Protein AF-A0A812LDM9-F1 (afdb_monomer_lite)

Radius of gyration: 14.37 Å; chains: 1; bounding box: 29×35×39 Å

Foldseek 3Di:
DLLVCVVVVNLVVLLVVLLVVVVVCVVVVNQDDLVVLLVVLQVCVVVVNLSNSLSSLLNSLPGPADPDLVSSVVVLVVSLVVCVVVVNLSNSLSSLVSNCVVCVPDVVSVVVNVVSCVVPVDVVVVDD

Structure (mmCIF, N/CA/C/O backbone):
data_AF-A0A812LDM9-F1
#
_entry.id   AF-A0A812LDM9-F1
#
loop_
_atom_site.group_PDB
_atom_site.id
_atom_site.type_symbol
_atom_site.label_atom_id
_atom_site.label_alt_id
_atom_site.label_comp_id
_atom_site.label_asym_id
_atom_site.label_entity_id
_atom_site.label_seq_id
_atom_site.pdbx_PDB_ins_code
_atom_site.Cartn_x
_atom_site.Cartn_y
_atom_site.Cartn_z
_atom_site.occupancy
_atom_site.B_iso_or_equiv
_atom_site.auth_seq_id
_atom_site.auth_comp_id
_atom_site.auth_asym_id
_atom_site.auth_atom_id
_atom_site.pdbx_PDB_model_num
ATOM 1 N N . ALA A 1 1 ? 3.726 -12.535 12.931 1.00 59.50 1 ALA A N 1
ATOM 2 C CA . ALA A 1 1 ? 4.929 -11.848 13.443 1.00 59.50 1 ALA A CA 1
ATOM 3 C C . ALA A 1 1 ? 4.723 -10.332 13.463 1.00 59.50 1 ALA A C 1
ATOM 5 O O . ALA A 1 1 ? 4.588 -9.803 14.551 1.00 59.50 1 ALA A O 1
ATOM 6 N N . ALA A 1 2 ? 4.549 -9.670 12.310 1.00 59.78 2 ALA A N 1
ATOM 7 C CA . ALA A 1 2 ? 4.308 -8.219 12.221 1.00 59.78 2 ALA A CA 1
ATOM 8 C C . ALA A 1 2 ? 3.166 -7.697 13.125 1.00 59.78 2 ALA A C 1
ATOM 10 O O . ALA A 1 2 ? 3.389 -6.810 13.939 1.00 59.78 2 ALA A O 1
ATOM 11 N N . LYS A 1 3 ? 1.986 -8.339 13.091 1.00 60.53 3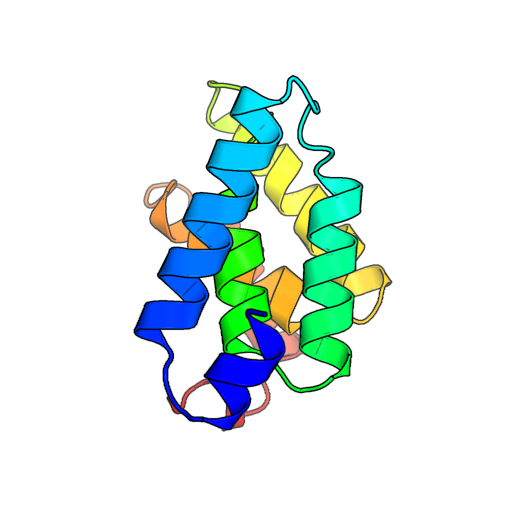 LYS A N 1
ATOM 12 C CA . LYS A 1 3 ? 0.840 -7.980 13.954 1.00 60.53 3 LYS A CA 1
ATOM 13 C C . LYS A 1 3 ? 1.170 -7.984 15.457 1.00 60.53 3 LYS A C 1
ATOM 15 O O . LYS A 1 3 ? 0.626 -7.188 16.202 1.00 60.53 3 LYS A O 1
ATOM 20 N N . LEU A 1 4 ? 2.069 -8.866 15.904 1.00 63.94 4 LEU A N 1
ATOM 21 C CA . LEU A 1 4 ? 2.416 -9.008 17.323 1.00 63.94 4 LEU A CA 1
ATOM 22 C C . LEU A 1 4 ? 3.342 -7.876 17.796 1.00 63.94 4 LEU A C 1
ATOM 24 O O . LEU A 1 4 ? 3.217 -7.418 18.929 1.00 63.94 4 LEU A O 1
ATOM 28 N N . GLU A 1 5 ? 4.230 -7.403 16.920 1.00 65.31 5 GLU A N 1
ATOM 29 C CA . GLU A 1 5 ? 5.168 -6.314 17.213 1.00 65.31 5 GLU A CA 1
ATOM 30 C C . GLU A 1 5 ? 4.503 -4.937 17.221 1.00 65.31 5 GLU A C 1
ATOM 32 O O . GLU A 1 5 ? 4.883 -4.087 18.023 1.00 65.31 5 GLU A O 1
ATOM 37 N N . GLU A 1 6 ? 3.467 -4.733 16.403 1.00 61.28 6 GLU A N 1
ATOM 38 C CA . GLU A 1 6 ? 2.680 -3.497 16.434 1.00 61.28 6 GLU A CA 1
ATOM 39 C C . GLU A 1 6 ? 1.914 -3.343 17.754 1.00 61.28 6 GLU A C 1
ATOM 41 O O . GLU A 1 6 ? 1.949 -2.277 18.359 1.00 61.28 6 GLU A O 1
ATOM 46 N N . THR A 1 7 ? 1.339 -4.428 18.290 1.00 61.47 7 THR A N 1
ATOM 47 C CA . THR A 1 7 ? 0.767 -4.431 19.653 1.00 61.47 7 THR A CA 1
ATOM 48 C C . THR A 1 7 ? 1.786 -4.105 20.748 1.00 61.47 7 THR A C 1
ATOM 50 O O . THR A 1 7 ? 1.388 -3.682 21.828 1.00 61.47 7 THR A O 1
ATOM 53 N N . GLN A 1 8 ? 3.085 -4.310 20.500 1.00 63.03 8 GLN A N 1
ATOM 54 C CA . GLN A 1 8 ? 4.155 -3.952 21.438 1.00 63.03 8 GLN A CA 1
ATOM 55 C C . GLN A 1 8 ? 4.734 -2.548 21.197 1.00 63.03 8 GLN A C 1
ATOM 57 O O . GLN A 1 8 ? 5.664 -2.151 21.896 1.00 63.03 8 GLN A O 1
ATOM 62 N N . GLY A 1 9 ? 4.209 -1.790 20.224 1.00 62.88 9 GLY A N 1
ATOM 63 C CA . GLY A 1 9 ? 4.719 -0.465 19.859 1.00 62.88 9 GLY A CA 1
ATOM 64 C C . GLY A 1 9 ? 6.069 -0.498 19.134 1.00 62.88 9 GLY A C 1
ATOM 65 O O . GLY A 1 9 ? 6.764 0.512 19.067 1.00 62.88 9 GLY A O 1
ATOM 66 N N . ASN A 1 10 ? 6.472 -1.652 18.593 1.00 69.12 10 ASN A N 1
ATOM 67 C CA . ASN A 1 10 ? 7.781 -1.835 17.969 1.00 69.12 10 ASN A CA 1
ATOM 68 C C . ASN A 1 10 ? 7.705 -1.628 16.443 1.00 69.12 10 ASN A C 1
ATOM 70 O O . ASN A 1 10 ? 8.021 -2.514 15.648 1.00 69.12 10 ASN A O 1
ATOM 74 N N . GLU A 1 11 ? 7.269 -0.435 16.028 1.00 65.69 11 GLU A N 1
ATOM 75 C CA . GLU A 1 11 ? 6.955 -0.078 14.631 1.00 65.69 11 GLU A CA 1
ATOM 76 C C . GLU A 1 11 ? 8.123 -0.323 13.660 1.00 65.69 11 GLU A C 1
ATOM 78 O O . GLU A 1 11 ? 7.939 -0.818 12.548 1.00 65.69 11 GLU A O 1
ATOM 83 N N . LYS A 1 12 ? 9.358 -0.052 14.099 1.00 68.50 12 LYS A N 1
ATOM 84 C CA . LYS A 1 12 ? 10.569 -0.292 13.292 1.00 68.50 12 LYS A CA 1
ATOM 85 C C . LYS A 1 12 ? 10.756 -1.766 12.947 1.00 68.50 12 LYS A C 1
ATOM 87 O O . LYS A 1 12 ? 11.315 -2.105 11.904 1.00 68.50 12 LYS A O 1
ATOM 92 N N . MET A 1 13 ? 10.324 -2.640 13.845 1.00 72.81 13 MET A N 1
ATOM 93 C CA . MET A 1 13 ? 10.519 -4.071 13.713 1.00 72.81 13 MET A CA 1
ATOM 94 C C . MET A 1 13 ? 9.454 -4.689 12.799 1.00 72.81 13 MET A C 1
ATOM 96 O O . MET A 1 13 ? 9.786 -5.531 11.967 1.00 72.81 13 MET A O 1
ATOM 100 N N . VAL A 1 14 ? 8.238 -4.127 12.795 1.00 72.50 14 VAL A N 1
ATOM 101 C CA . VAL A 1 14 ? 7.189 -4.414 11.800 1.00 72.50 14 VAL A CA 1
ATOM 102 C C . VAL A 1 14 ? 7.696 -4.182 10.373 1.00 72.50 14 VAL A C 1
ATOM 104 O O . VAL A 1 14 ? 7.602 -5.086 9.537 1.00 72.50 14 VAL A O 1
ATOM 107 N N . GLU A 1 15 ? 8.295 -3.016 10.096 1.00 72.38 15 GLU A N 1
ATOM 108 C CA . GLU A 1 15 ? 8.883 -2.715 8.779 1.00 72.38 15 GLU A CA 1
ATOM 109 C C . GLU A 1 15 ? 10.014 -3.696 8.418 1.00 72.38 15 GLU A C 1
ATOM 111 O O . GLU A 1 15 ? 10.094 -4.168 7.277 1.00 72.38 15 GLU A O 1
ATOM 116 N N . LEU A 1 16 ? 10.867 -4.051 9.385 1.00 78.94 16 LEU A N 1
ATOM 117 C CA . LEU A 1 16 ? 11.975 -4.985 9.179 1.00 78.94 16 LEU A CA 1
ATOM 118 C C . LEU A 1 16 ? 11.483 -6.406 8.862 1.00 78.94 16 LEU A C 1
ATOM 120 O O . LEU A 1 16 ? 11.991 -7.039 7.935 1.00 78.94 16 LEU A O 1
ATOM 124 N N . ILE A 1 17 ? 10.499 -6.914 9.611 1.00 81.44 17 ILE A N 1
ATOM 125 C CA . ILE A 1 17 ? 9.914 -8.241 9.391 1.00 81.44 17 ILE A CA 1
ATOM 126 C C . ILE A 1 17 ? 9.233 -8.302 8.030 1.00 81.44 17 ILE A C 1
ATOM 128 O O . ILE A 1 17 ? 9.415 -9.284 7.318 1.00 81.44 17 ILE A O 1
ATOM 132 N N . LEU A 1 18 ? 8.482 -7.269 7.649 1.00 78.00 18 LEU A N 1
ATOM 133 C CA . LEU A 1 18 ? 7.805 -7.223 6.353 1.00 78.00 18 LEU A CA 1
ATOM 134 C C . LEU A 1 18 ? 8.790 -7.185 5.188 1.00 78.00 18 LEU A C 1
ATOM 136 O O . LEU A 1 18 ? 8.639 -7.944 4.233 1.00 78.00 18 LEU A O 1
ATOM 140 N N . THR A 1 19 ? 9.840 -6.371 5.299 1.00 77.06 19 THR A N 1
ATOM 141 C CA . THR A 1 19 ? 10.906 -6.317 4.291 1.00 77.06 19 THR A CA 1
ATOM 142 C C . THR A 1 19 ? 11.594 -7.677 4.156 1.00 77.06 19 THR A C 1
ATOM 144 O O . THR A 1 19 ? 11.758 -8.179 3.048 1.00 77.06 19 THR A O 1
ATOM 147 N N . ARG A 1 20 ? 11.932 -8.322 5.282 1.00 81.62 20 ARG A N 1
ATOM 148 C CA . ARG A 1 20 ? 12.523 -9.670 5.291 1.00 81.62 20 ARG A CA 1
ATOM 149 C C . ARG A 1 20 ? 11.574 -10.739 4.763 1.00 81.62 20 ARG A C 1
ATOM 151 O O . ARG A 1 20 ? 12.035 -11.673 4.121 1.00 81.62 20 ARG A O 1
ATOM 158 N N . ALA A 1 21 ? 10.276 -10.625 5.031 1.00 77.88 21 ALA A N 1
ATOM 159 C CA . ALA A 1 21 ? 9.281 -11.561 4.526 1.00 77.88 21 ALA A CA 1
ATOM 160 C C . ALA A 1 21 ? 9.220 -11.502 2.997 1.00 77.88 21 ALA A C 1
ATOM 162 O O . ALA A 1 21 ? 9.300 -12.546 2.362 1.00 77.88 21 ALA A O 1
ATOM 163 N N . ILE A 1 22 ? 9.158 -10.300 2.414 1.00 75.06 22 ILE A N 1
ATOM 164 C CA . ILE A 1 22 ? 9.179 -10.095 0.956 1.00 75.06 22 ILE A CA 1
ATOM 165 C C . ILE A 1 22 ? 10.468 -10.652 0.348 1.00 75.06 22 ILE A C 1
ATOM 167 O O . ILE A 1 22 ? 10.403 -11.407 -0.618 1.00 75.06 22 ILE A O 1
ATOM 171 N N . ASP A 1 23 ? 11.624 -10.313 0.924 1.00 77.50 23 ASP A N 1
ATOM 172 C CA . ASP A 1 23 ? 12.930 -10.765 0.433 1.00 77.50 23 ASP A CA 1
ATOM 173 C C . ASP A 1 23 ? 13.061 -12.294 0.512 1.00 77.50 23 ASP A C 1
ATOM 175 O O . ASP A 1 23 ? 13.456 -12.947 -0.449 1.00 77.50 23 ASP A O 1
ATOM 179 N N . SER A 1 24 ? 12.608 -12.892 1.617 1.00 80.62 24 SER A N 1
ATOM 180 C CA . SER A 1 24 ? 12.580 -14.343 1.797 1.00 80.62 24 SER A CA 1
ATOM 181 C C . SER A 1 24 ? 11.605 -15.035 0.839 1.00 80.62 24 SER A C 1
ATOM 183 O O . SER A 1 24 ? 11.916 -16.108 0.327 1.00 80.62 24 SER A O 1
ATOM 185 N N . LEU A 1 25 ? 10.444 -14.439 0.558 1.00 76.00 25 LEU A N 1
ATOM 186 C CA . LEU A 1 25 ? 9.479 -14.958 -0.417 1.00 76.00 25 LEU A CA 1
ATOM 187 C C . LEU A 1 25 ? 10.052 -14.904 -1.838 1.00 76.00 25 LEU A C 1
ATOM 189 O O . LEU A 1 25 ? 10.005 -15.909 -2.548 1.00 76.00 25 LEU A O 1
ATOM 193 N N . ALA A 1 26 ? 10.676 -13.784 -2.210 1.00 73.75 26 ALA A N 1
ATOM 194 C CA . ALA A 1 26 ? 11.363 -13.631 -3.488 1.00 73.75 26 ALA A CA 1
ATOM 195 C C . ALA A 1 26 ? 12.535 -14.621 -3.631 1.00 73.75 26 ALA A C 1
ATOM 197 O O . ALA A 1 26 ? 12.673 -15.264 -4.671 1.00 73.75 26 ALA A O 1
ATOM 198 N N . ALA A 1 27 ? 13.332 -14.811 -2.574 1.00 77.88 27 ALA A N 1
ATOM 199 C CA . ALA A 1 27 ? 14.444 -15.762 -2.543 1.00 77.88 27 ALA A CA 1
ATOM 200 C C . ALA A 1 27 ? 13.989 -17.228 -2.647 1.00 77.88 27 ALA A C 1
ATOM 202 O O . ALA A 1 27 ? 14.698 -18.053 -3.218 1.00 77.88 27 AL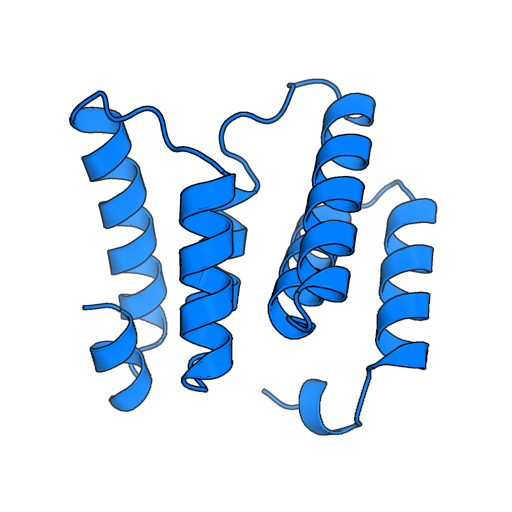A A O 1
ATOM 203 N N . ASN A 1 28 ? 12.794 -17.556 -2.144 1.00 78.62 28 ASN A N 1
ATOM 204 C CA . ASN A 1 28 ? 12.183 -18.880 -2.292 1.00 78.62 28 ASN A CA 1
ATOM 205 C C . ASN A 1 28 ? 11.526 -19.102 -3.668 1.00 78.62 28 ASN A C 1
ATOM 207 O O . ASN A 1 28 ? 10.902 -20.140 -3.885 1.00 78.62 28 ASN A O 1
ATOM 211 N N . GLY A 1 29 ? 11.633 -18.147 -4.599 1.00 65.38 29 GLY A N 1
ATOM 212 C CA . GLY A 1 29 ? 11.024 -18.248 -5.927 1.00 65.38 29 GLY A CA 1
ATOM 213 C C . GLY A 1 29 ? 9.497 -18.138 -5.914 1.00 65.38 29 GLY A C 1
ATOM 214 O O . GLY A 1 29 ? 8.855 -18.407 -6.930 1.00 65.38 29 GLY A O 1
ATOM 215 N N . VAL A 1 30 ? 8.900 -17.733 -4.787 1.00 69.69 30 VAL A N 1
ATOM 216 C CA . VAL A 1 30 ? 7.475 -17.408 -4.730 1.00 69.69 30 VAL A CA 1
ATOM 217 C C . VAL A 1 30 ? 7.317 -16.082 -5.446 1.00 69.69 30 VAL A C 1
ATOM 219 O O . VAL A 1 30 ? 7.778 -15.052 -4.955 1.00 69.69 30 VAL A O 1
ATOM 222 N N . THR A 1 31 ? 6.694 -16.108 -6.625 1.00 63.03 31 THR A N 1
ATOM 223 C CA . THR A 1 31 ? 6.381 -14.869 -7.335 1.00 63.03 31 THR A CA 1
ATOM 224 C C . THR A 1 31 ? 5.401 -14.096 -6.457 1.00 63.03 31 THR A C 1
ATOM 226 O O . THR A 1 31 ? 4.332 -14.614 -6.141 1.00 63.03 31 THR A O 1
ATOM 229 N N . PRO A 1 32 ? 5.774 -12.910 -5.967 1.00 63.03 32 PRO A N 1
ATOM 230 C CA . PRO A 1 32 ? 4.933 -12.164 -5.046 1.00 63.03 32 PRO A CA 1
ATOM 231 C C . PRO A 1 32 ? 3.656 -11.694 -5.756 1.00 63.03 32 PRO A C 1
ATOM 233 O O . PRO A 1 32 ? 3.656 -10.704 -6.487 1.00 63.03 32 PRO A O 1
ATOM 236 N N . ASP A 1 33 ? 2.559 -12.411 -5.524 1.00 72.19 33 ASP A N 1
ATOM 237 C CA . ASP A 1 33 ? 1.233 -12.061 -6.023 1.00 72.19 33 ASP A CA 1
ATOM 238 C C . ASP A 1 33 ? 0.718 -10.796 -5.330 1.00 72.19 33 ASP A C 1
ATOM 240 O O . ASP A 1 33 ? 0.469 -10.782 -4.120 1.00 72.19 33 ASP A O 1
ATOM 244 N N . ARG A 1 34 ? 0.529 -9.717 -6.099 1.00 72.94 34 ARG A N 1
ATOM 245 C CA . ARG A 1 34 ? 0.053 -8.434 -5.560 1.00 72.94 34 ARG A CA 1
ATOM 246 C C . ARG A 1 34 ? -1.311 -8.566 -4.873 1.00 72.94 34 ARG A C 1
ATOM 248 O O . ARG A 1 34 ? -1.501 -7.967 -3.820 1.00 72.94 34 ARG A O 1
ATOM 255 N N . ASP A 1 35 ? -2.222 -9.390 -5.402 1.00 76.44 35 ASP A N 1
ATOM 256 C CA . ASP A 1 35 ? -3.535 -9.638 -4.775 1.00 76.44 35 ASP A CA 1
ATOM 257 C C . ASP A 1 35 ? -3.405 -10.312 -3.401 1.00 76.44 35 ASP A C 1
ATOM 259 O O . ASP A 1 35 ? -4.141 -9.970 -2.476 1.00 76.44 35 ASP A O 1
ATOM 263 N N . MET A 1 36 ? -2.438 -11.223 -3.234 1.00 81.81 36 MET A N 1
ATOM 264 C CA . MET A 1 36 ? -2.197 -11.875 -1.945 1.00 81.81 36 MET A CA 1
ATOM 265 C C . MET A 1 36 ? -1.747 -10.853 -0.898 1.00 81.81 36 MET A C 1
ATOM 267 O O . MET A 1 36 ? -2.267 -10.832 0.216 1.00 81.81 36 MET A O 1
ATOM 271 N N . TRP A 1 37 ? -0.814 -9.975 -1.260 1.00 83.06 37 TRP A N 1
ATOM 272 C CA . TRP A 1 37 ? -0.324 -8.926 -0.371 1.00 83.06 37 TRP A CA 1
ATOM 273 C C . TRP A 1 37 ? -1.372 -7.859 -0.061 1.00 83.06 37 TRP A C 1
ATOM 275 O O . TRP A 1 37 ? -1.469 -7.424 1.085 1.00 83.06 37 TRP A O 1
ATOM 285 N N . LEU A 1 38 ? -2.184 -7.475 -1.050 1.00 82.56 38 LEU A N 1
ATOM 286 C CA . LEU A 1 38 ? -3.334 -6.595 -0.844 1.00 82.56 38 LEU A CA 1
ATOM 287 C C . LEU A 1 38 ? -4.289 -7.203 0.182 1.00 82.56 38 LEU A C 1
ATOM 289 O O . LEU A 1 38 ? -4.589 -6.546 1.172 1.00 82.56 38 LEU A O 1
ATOM 293 N N . LYS A 1 39 ? -4.646 -8.487 0.046 1.00 84.19 39 LYS A N 1
ATOM 294 C CA . LYS A 1 39 ? -5.464 -9.183 1.051 1.00 84.19 39 LYS A CA 1
ATOM 295 C C . LYS A 1 39 ? -4.830 -9.169 2.439 1.00 84.19 39 LYS A C 1
ATOM 297 O O . LYS A 1 39 ? -5.532 -8.942 3.417 1.00 84.19 39 LYS A O 1
ATOM 302 N N . GLN A 1 40 ? -3.516 -9.377 2.542 1.00 83.38 40 GLN A N 1
ATOM 303 C CA . GLN A 1 40 ? -2.820 -9.302 3.831 1.00 83.38 40 GLN A CA 1
ATOM 304 C C . GLN A 1 40 ? -2.882 -7.896 4.447 1.00 83.38 40 GLN A C 1
ATOM 306 O O . GLN A 1 40 ? -3.032 -7.770 5.663 1.00 83.38 40 GLN A O 1
ATOM 311 N N . ALA A 1 41 ? -2.796 -6.847 3.626 1.00 85.62 41 ALA A N 1
ATOM 312 C CA . ALA A 1 41 ? -2.954 -5.468 4.075 1.00 85.62 41 ALA A CA 1
ATOM 313 C C . ALA A 1 41 ? -4.393 -5.184 4.541 1.00 85.62 41 ALA A C 1
ATOM 315 O O . ALA A 1 41 ? -4.582 -4.641 5.627 1.00 85.62 41 ALA A O 1
ATOM 316 N N . GLU A 1 42 ? -5.397 -5.629 3.782 1.00 85.88 42 GLU A N 1
ATOM 317 C CA . GLU A 1 42 ? -6.817 -5.526 4.149 1.00 85.88 42 GLU A CA 1
ATOM 318 C C . GLU A 1 42 ? -7.122 -6.261 5.462 1.00 85.88 42 GLU A C 1
ATOM 320 O O . GLU A 1 42 ? -7.836 -5.756 6.326 1.00 85.88 42 GLU A O 1
ATOM 325 N N . GLU A 1 43 ? -6.563 -7.458 5.657 1.00 85.38 43 GLU A N 1
ATOM 326 C CA . GLU A 1 43 ? -6.693 -8.183 6.920 1.00 85.38 43 GLU A CA 1
ATOM 327 C C . GLU A 1 43 ? -6.020 -7.444 8.078 1.00 85.38 43 GLU A C 1
ATOM 329 O O . GLU A 1 43 ? -6.552 -7.455 9.186 1.00 85.38 43 GLU A O 1
ATOM 334 N N . ALA A 1 44 ? -4.852 -6.833 7.852 1.00 82.88 44 ALA A N 1
ATOM 335 C CA . ALA A 1 44 ? -4.157 -6.053 8.870 1.00 82.88 44 ALA A CA 1
ATOM 336 C C . ALA A 1 44 ? -4.993 -4.837 9.295 1.00 82.88 44 ALA A C 1
ATOM 338 O O . ALA A 1 44 ? -5.224 -4.656 10.492 1.00 82.88 44 ALA A O 1
ATOM 339 N N . GLU A 1 45 ? -5.536 -4.094 8.330 1.00 82.94 45 GLU A N 1
ATOM 340 C CA . GLU A 1 45 ? -6.453 -2.975 8.558 1.00 82.94 45 GLU A CA 1
ATOM 341 C C . GLU A 1 45 ? -7.705 -3.407 9.339 1.00 82.94 45 GLU A C 1
ATOM 343 O O . GLU A 1 45 ? -8.024 -2.801 10.359 1.00 82.94 45 GLU A O 1
ATOM 348 N N . LYS A 1 46 ? -8.367 -4.506 8.945 1.00 81.38 46 LYS A N 1
ATOM 349 C CA . LYS A 1 46 ? -9.552 -5.036 9.653 1.00 81.38 46 LYS A CA 1
ATOM 350 C C . LYS A 1 46 ? -9.273 -5.409 11.104 1.00 81.38 46 LYS A C 1
ATOM 352 O O . LYS A 1 46 ? -10.155 -5.303 11.950 1.00 81.38 46 LYS A O 1
ATOM 357 N N . THR A 1 47 ? -8.057 -5.861 11.395 1.00 80.12 47 THR A N 1
ATOM 358 C CA . THR A 1 47 ? -7.617 -6.165 12.763 1.00 80.12 47 THR A CA 1
ATOM 359 C C . THR A 1 47 ? -7.168 -4.933 13.558 1.00 80.12 47 THR A C 1
ATOM 361 O O . THR A 1 47 ? -6.799 -5.082 14.718 1.00 80.12 47 THR A O 1
ATOM 364 N N . GLY A 1 48 ? -7.207 -3.735 12.965 1.00 74.75 48 GLY A N 1
ATOM 365 C CA . GLY A 1 48 ? -6.773 -2.481 13.586 1.00 74.75 48 GLY A CA 1
ATOM 366 C C . GLY A 1 48 ? -5.270 -2.215 13.482 1.00 74.75 48 GLY A C 1
ATOM 367 O O . GLY A 1 48 ? -4.787 -1.251 14.068 1.00 74.75 48 GLY A O 1
ATOM 368 N N . PHE A 1 49 ? -4.528 -3.038 12.733 1.00 77.62 49 PHE A N 1
ATOM 369 C CA . PHE A 1 49 ? -3.083 -2.897 12.566 1.00 77.62 49 PHE A CA 1
ATOM 370 C C . PHE A 1 49 ? -2.732 -2.038 11.343 1.00 77.62 49 PHE A C 1
ATOM 372 O O . PHE A 1 49 ? -2.300 -2.538 10.294 1.00 77.62 49 PHE A O 1
ATOM 379 N N . ILE A 1 50 ? -2.978 -0.732 11.452 1.00 80.75 50 ILE A N 1
ATOM 380 C CA . ILE A 1 50 ? -2.848 0.217 10.336 1.00 80.75 50 ILE A CA 1
ATOM 381 C C . ILE A 1 50 ? -1.381 0.382 9.910 1.00 80.75 50 ILE A C 1
ATOM 383 O O . ILE A 1 50 ? -1.100 0.443 8.710 1.00 80.75 50 ILE A O 1
ATOM 387 N N . LYS A 1 51 ? -0.421 0.398 10.846 1.00 80.25 51 LYS A N 1
ATOM 388 C CA . LYS A 1 51 ? 1.003 0.603 10.506 1.00 80.25 51 LYS A CA 1
ATOM 389 C C . LYS A 1 51 ? 1.550 -0.592 9.715 1.00 80.25 51 LYS A C 1
ATOM 391 O O . LYS A 1 51 ? 2.223 -0.415 8.700 1.00 80.25 51 LYS A O 1
ATOM 396 N N . THR A 1 52 ? 1.179 -1.808 10.108 1.00 80.88 52 THR A N 1
ATOM 397 C CA . THR A 1 52 ? 1.482 -3.061 9.407 1.00 80.88 52 THR A CA 1
ATOM 398 C C . THR A 1 52 ? 0.882 -3.038 8.006 1.00 80.88 52 THR A C 1
ATOM 400 O O . THR A 1 52 ? 1.583 -3.347 7.044 1.00 80.88 52 THR A O 1
ATOM 403 N N . CYS A 1 53 ? -0.382 -2.625 7.867 1.00 84.69 53 CYS A N 1
ATOM 404 C CA . CYS A 1 53 ? -1.033 -2.452 6.568 1.00 84.69 53 CYS A CA 1
ATOM 405 C C . CYS A 1 53 ? -0.238 -1.500 5.657 1.00 84.69 53 CYS A C 1
ATOM 407 O O . CYS A 1 53 ? 0.141 -1.867 4.542 1.00 84.69 53 CYS A O 1
ATOM 409 N N . GLN A 1 54 ? 0.092 -0.302 6.146 1.00 84.00 54 GLN A N 1
ATOM 410 C CA . GLN A 1 54 ? 0.856 0.691 5.387 1.00 84.00 54 GLN A CA 1
ATOM 411 C C . GLN A 1 54 ? 2.232 0.161 4.965 1.00 84.00 54 GLN A C 1
ATOM 413 O O . GLN A 1 54 ? 2.650 0.361 3.821 1.00 84.00 54 GLN A O 1
ATOM 418 N N . ALA A 1 55 ? 2.921 -0.547 5.862 1.00 83.50 55 ALA A N 1
ATOM 419 C CA . ALA A 1 55 ? 4.216 -1.146 5.582 1.00 83.50 55 ALA A CA 1
ATOM 420 C C . ALA A 1 55 ? 4.121 -2.260 4.523 1.00 83.50 55 ALA A C 1
ATOM 422 O O . ALA A 1 55 ? 4.938 -2.264 3.602 1.00 83.50 55 ALA A O 1
ATOM 423 N N . ILE A 1 56 ? 3.105 -3.137 4.584 1.00 84.25 56 ILE A N 1
ATOM 424 C CA . ILE A 1 56 ? 2.842 -4.167 3.559 1.00 84.25 56 ILE A CA 1
ATOM 425 C C . ILE A 1 56 ? 2.669 -3.512 2.189 1.00 84.25 56 ILE A C 1
ATOM 427 O O . ILE A 1 56 ? 3.308 -3.917 1.217 1.00 84.25 56 ILE A O 1
ATOM 431 N N . ILE A 1 57 ? 1.834 -2.478 2.103 1.00 86.31 57 ILE A N 1
ATOM 432 C CA . ILE A 1 57 ? 1.580 -1.782 0.841 1.00 86.31 57 ILE A CA 1
ATOM 433 C C . ILE A 1 57 ? 2.848 -1.115 0.319 1.00 86.31 57 ILE A C 1
ATOM 435 O O . ILE A 1 57 ? 3.171 -1.257 -0.855 1.00 86.31 57 ILE A O 1
ATOM 439 N N . LYS A 1 58 ? 3.619 -0.452 1.181 1.00 82.94 58 LYS A N 1
ATOM 440 C CA . LYS A 1 58 ? 4.874 0.218 0.812 1.00 82.94 58 LYS A CA 1
ATOM 441 C C . LYS A 1 58 ? 5.909 -0.736 0.207 1.00 82.94 58 LYS A C 1
ATOM 443 O O . LYS A 1 58 ? 6.604 -0.352 -0.735 1.00 82.94 58 LYS A O 1
ATOM 448 N N . VAL A 1 59 ? 6.016 -1.965 0.716 1.00 79.38 59 VAL A N 1
ATOM 449 C CA . VAL A 1 59 ? 6.935 -2.973 0.156 1.00 79.38 59 VAL A CA 1
ATOM 450 C C . VAL A 1 59 ? 6.356 -3.662 -1.081 1.00 79.38 59 VAL A C 1
ATOM 452 O O . VAL A 1 59 ? 7.098 -3.960 -2.010 1.00 79.38 59 VAL A O 1
ATOM 455 N N . THR A 1 60 ? 5.035 -3.839 -1.144 1.00 79.88 60 THR A N 1
ATOM 456 C CA . THR A 1 60 ? 4.340 -4.547 -2.234 1.00 79.88 60 THR A CA 1
ATOM 457 C C . THR A 1 60 ? 4.121 -3.676 -3.469 1.00 79.88 60 THR A C 1
ATOM 459 O O . THR A 1 60 ? 4.152 -4.165 -4.593 1.00 79.88 60 THR A O 1
ATOM 462 N N . ILE A 1 61 ? 3.925 -2.367 -3.308 1.00 78.94 61 ILE A N 1
ATOM 463 C CA . ILE A 1 61 ? 3.570 -1.458 -4.409 1.00 78.94 61 ILE A CA 1
ATOM 464 C C . ILE A 1 61 ? 4.664 -1.335 -5.478 1.00 78.94 61 ILE A C 1
ATOM 466 O O . ILE A 1 61 ? 4.390 -0.891 -6.588 1.00 78.94 61 ILE A O 1
ATOM 470 N N . LYS A 1 62 ? 5.903 -1.725 -5.158 1.00 72.06 62 LYS A N 1
ATOM 471 C CA . LYS A 1 62 ? 7.033 -1.781 -6.100 1.00 72.06 62 LYS A CA 1
ATOM 472 C C . LYS A 1 62 ? 7.142 -3.116 -6.832 1.00 72.06 62 LYS A C 1
ATOM 474 O O . LYS A 1 62 ? 7.907 -3.241 -7.780 1.00 72.06 62 LYS A O 1
ATOM 479 N N . VAL A 1 63 ? 6.412 -4.123 -6.372 1.00 72.25 63 VAL A N 1
ATOM 480 C CA . VAL A 1 63 ? 6.567 -5.503 -6.800 1.00 72.25 63 VAL A CA 1
ATOM 481 C C . VAL A 1 63 ? 5.647 -5.784 -7.987 1.00 72.25 63 VAL A C 1
ATOM 483 O O . VAL A 1 63 ? 4.431 -5.582 -7.918 1.00 72.25 63 VAL A O 1
ATOM 486 N N . GLY A 1 64 ? 6.235 -6.224 -9.103 1.00 64.38 64 GLY A N 1
ATOM 487 C CA . GLY A 1 64 ? 5.512 -6.585 -10.329 1.00 64.38 64 GLY A CA 1
ATOM 488 C C . GLY A 1 64 ? 4.865 -5.405 -11.063 1.00 64.38 64 GLY A C 1
ATOM 489 O O . GLY A 1 64 ? 3.875 -5.595 -11.768 1.00 64.38 64 GLY A O 1
ATOM 490 N N . VAL A 1 65 ? 5.313 -4.171 -10.816 1.00 69.00 65 VAL A N 1
ATOM 491 C CA . VAL A 1 65 ? 4.828 -2.992 -11.545 1.00 69.00 65 VAL A CA 1
ATOM 492 C C . VAL A 1 65 ? 5.762 -2.716 -12.719 1.00 69.00 65 VAL A C 1
ATOM 494 O O . VAL A 1 65 ? 6.976 -2.800 -12.558 1.00 69.00 65 VAL A O 1
ATOM 497 N N . ASP A 1 66 ? 5.190 -2.367 -13.872 1.00 68.38 66 ASP A N 1
ATOM 498 C CA . ASP A 1 66 ? 5.930 -1.916 -15.050 1.00 68.38 66 ASP A CA 1
ATOM 499 C C . ASP A 1 66 ? 6.912 -0.785 -14.726 1.00 68.38 66 ASP A C 1
ATOM 501 O O . ASP 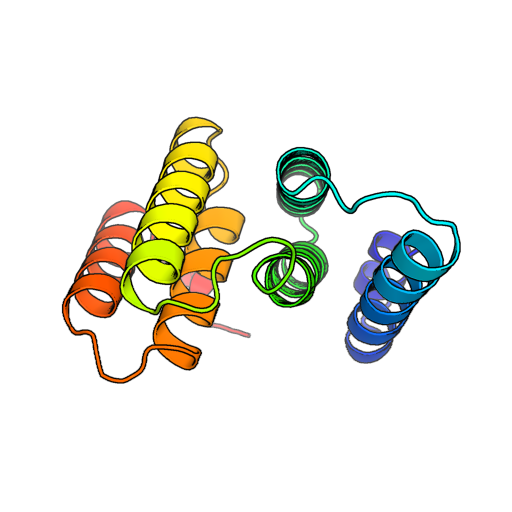A 1 66 ? 6.603 0.109 -13.938 1.00 68.38 66 ASP A O 1
ATOM 505 N N . GLU A 1 67 ? 8.068 -0.776 -15.392 1.00 68.81 67 GLU A N 1
ATOM 506 C CA . GLU A 1 67 ? 9.070 0.296 -15.279 1.00 68.81 67 GLU A CA 1
ATOM 507 C C . GLU A 1 67 ? 8.546 1.640 -15.831 1.00 68.81 67 GLU A C 1
ATOM 509 O O . GLU A 1 67 ? 9.007 2.720 -15.452 1.00 68.81 67 GLU A O 1
ATOM 514 N N . ASP A 1 68 ? 7.516 1.590 -16.679 1.00 80.94 68 ASP A N 1
ATOM 515 C CA . ASP A 1 68 ? 6.844 2.754 -17.235 1.00 80.94 68 ASP A CA 1
ATOM 516 C C . ASP A 1 68 ? 5.923 3.449 -16.223 1.00 80.94 68 ASP A C 1
ATOM 518 O O . ASP A 1 68 ? 4.881 2.934 -15.812 1.00 80.94 68 ASP A O 1
ATOM 522 N N . VAL A 1 69 ? 6.209 4.725 -15.948 1.00 76.94 69 VAL A N 1
ATOM 523 C CA . VAL A 1 69 ? 5.423 5.620 -15.072 1.00 76.94 69 VAL A CA 1
ATOM 524 C C . VAL A 1 69 ? 3.912 5.599 -15.362 1.00 76.94 69 VAL A C 1
ATOM 526 O O . VAL A 1 69 ? 3.089 5.786 -14.460 1.00 76.94 69 VAL A O 1
ATOM 529 N N . LYS A 1 70 ? 3.517 5.416 -16.628 1.00 76.94 70 LYS A N 1
ATOM 530 C CA . LYS A 1 70 ? 2.103 5.366 -17.027 1.00 76.94 70 LYS A CA 1
ATOM 531 C C . LYS A 1 70 ? 1.430 4.062 -16.579 1.00 76.94 70 LYS A C 1
ATOM 533 O O . LYS A 1 70 ? 0.317 4.139 -16.056 1.00 76.94 70 LYS A O 1
ATOM 538 N N . GLY A 1 71 ? 2.110 2.924 -16.740 1.00 79.69 71 GLY A N 1
ATOM 539 C CA . GLY A 1 71 ? 1.666 1.614 -16.257 1.00 79.69 71 GLY A CA 1
ATOM 540 C C . GLY A 1 71 ? 1.610 1.579 -14.733 1.00 79.69 71 GLY A C 1
ATOM 541 O O . GLY A 1 71 ? 0.567 1.246 -14.174 1.00 79.69 71 GLY A O 1
ATOM 542 N N . MET A 1 72 ? 2.651 2.101 -14.064 1.00 80.75 72 MET A N 1
ATOM 543 C CA . MET A 1 72 ? 2.680 2.254 -12.601 1.00 80.75 72 MET A CA 1
ATOM 544 C C . MET A 1 72 ? 1.443 2.973 -12.074 1.00 80.75 72 MET A C 1
ATOM 546 O O . MET A 1 72 ? 0.728 2.468 -11.212 1.00 80.75 72 MET A O 1
ATOM 550 N N . LYS A 1 73 ? 1.145 4.143 -12.651 1.00 83.06 73 LYS A N 1
ATOM 551 C CA . LYS A 1 73 ? -0.022 4.932 -12.264 1.00 83.06 73 LYS A CA 1
ATOM 552 C C . LYS A 1 73 ? -1.324 4.147 -12.450 1.00 83.06 73 LYS A C 1
ATOM 554 O O . LYS A 1 73 ? -2.191 4.229 -11.585 1.00 83.06 73 LYS A O 1
ATOM 559 N N . GLN A 1 74 ? -1.508 3.464 -13.582 1.00 85.00 74 GLN A N 1
ATOM 560 C CA . GLN A 1 74 ? -2.748 2.724 -13.838 1.00 85.00 74 GLN A CA 1
ATOM 561 C C . GLN A 1 74 ? -2.912 1.527 -12.904 1.00 85.00 74 GLN A C 1
ATOM 563 O O . GLN A 1 74 ? -4.029 1.303 -12.442 1.00 85.00 74 GLN A O 1
ATOM 568 N N . ASN A 1 75 ? -1.832 0.806 -12.601 1.00 86.19 75 ASN A N 1
ATOM 569 C CA . ASN A 1 75 ? -1.862 -0.289 -11.637 1.00 86.19 75 ASN A CA 1
ATOM 570 C C . ASN A 1 75 ? -2.248 0.224 -10.253 1.00 86.19 75 ASN A C 1
ATOM 572 O O . ASN A 1 75 ? -3.250 -0.215 -9.708 1.00 86.19 75 ASN A O 1
ATOM 576 N N . TRP A 1 76 ? -1.556 1.242 -9.740 1.00 87.50 76 TRP A N 1
ATOM 577 C CA . TRP A 1 76 ? -1.837 1.768 -8.402 1.00 87.50 76 TRP A CA 1
ATOM 578 C C . TRP A 1 76 ? -3.248 2.335 -8.256 1.00 87.50 76 TRP A C 1
ATOM 580 O O . TRP A 1 76 ? -3.855 2.196 -7.201 1.00 87.50 76 TRP A O 1
ATOM 590 N N . ILE A 1 77 ? -3.793 2.960 -9.305 1.00 86.38 77 ILE A N 1
ATOM 591 C CA . ILE A 1 77 ? -5.185 3.424 -9.284 1.00 86.38 77 ILE A CA 1
ATOM 592 C C . ILE A 1 77 ? -6.150 2.238 -9.234 1.00 86.38 77 ILE A C 1
ATOM 594 O O . ILE A 1 77 ? -7.097 2.287 -8.460 1.00 86.38 77 ILE A O 1
ATOM 598 N N . GLN A 1 78 ? -5.923 1.190 -10.031 1.00 87.94 78 GLN A N 1
ATOM 599 C CA . GLN A 1 78 ? -6.764 -0.011 -10.002 1.00 87.94 78 GLN A CA 1
ATOM 600 C C . GLN A 1 78 ? -6.685 -0.728 -8.653 1.00 87.94 78 GLN A C 1
ATOM 602 O O . GLN A 1 78 ? -7.718 -1.097 -8.105 1.00 87.94 78 GLN A O 1
ATOM 607 N N . ASP A 1 79 ? -5.481 -0.871 -8.098 1.00 86.06 79 ASP A N 1
ATOM 608 C CA . ASP A 1 79 ? -5.255 -1.487 -6.791 1.00 86.06 79 ASP A CA 1
ATOM 609 C C . ASP A 1 79 ? -5.968 -0.691 -5.681 1.00 86.06 79 ASP A C 1
ATOM 611 O O . ASP A 1 79 ? -6.641 -1.266 -4.825 1.00 86.06 79 ASP A O 1
ATOM 615 N N . ALA A 1 80 ? -5.885 0.644 -5.719 1.00 87.06 80 ALA A N 1
ATOM 616 C CA . ALA A 1 8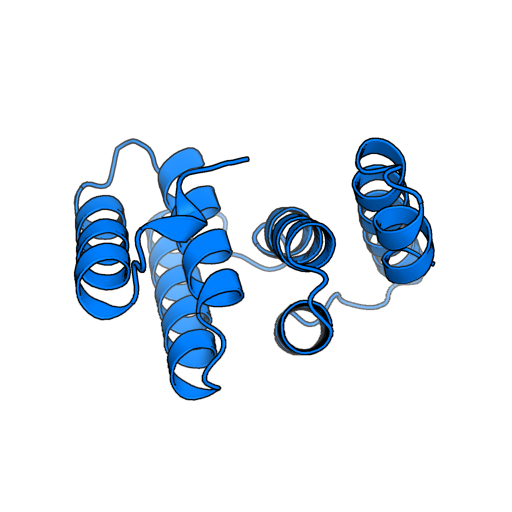0 ? -6.578 1.494 -4.759 1.00 87.06 80 ALA A CA 1
ATOM 617 C C . ALA A 1 80 ? -8.106 1.436 -4.916 1.00 87.06 80 ALA A C 1
ATOM 619 O O . ALA A 1 80 ? -8.814 1.374 -3.916 1.00 87.06 80 ALA A O 1
ATOM 620 N N . ASP A 1 81 ? -8.627 1.428 -6.145 1.00 87.31 81 ASP A N 1
ATOM 621 C CA . ASP A 1 81 ? -10.069 1.313 -6.406 1.00 87.31 81 ASP A CA 1
ATOM 622 C C . ASP A 1 81 ? -10.619 -0.043 -5.935 1.00 87.31 81 ASP A C 1
ATOM 624 O O . ASP A 1 81 ? -11.655 -0.106 -5.272 1.00 87.31 81 ASP A O 1
ATOM 628 N N . ALA A 1 82 ? -9.864 -1.123 -6.165 1.00 87.75 82 ALA A N 1
ATOM 629 C CA . ALA A 1 82 ? -10.184 -2.448 -5.649 1.00 87.75 82 ALA A CA 1
ATOM 630 C C . ALA A 1 82 ? -10.226 -2.470 -4.114 1.00 87.75 82 ALA A C 1
ATOM 632 O O . ALA A 1 82 ? -11.161 -3.034 -3.546 1.00 87.75 82 ALA A O 1
ATOM 633 N N . ALA A 1 83 ? -9.264 -1.829 -3.443 1.00 86.06 83 ALA A N 1
ATOM 634 C CA . ALA A 1 83 ? -9.254 -1.713 -1.986 1.00 86.06 83 ALA A CA 1
ATOM 635 C C . ALA A 1 83 ? -10.470 -0.927 -1.459 1.00 86.06 83 ALA A C 1
ATOM 637 O O . ALA A 1 83 ? -11.140 -1.385 -0.534 1.00 86.06 83 ALA A O 1
ATOM 638 N N . ILE A 1 84 ? -10.834 0.191 -2.102 1.00 85.94 84 ILE A N 1
ATOM 639 C CA . ILE A 1 84 ? -12.048 0.958 -1.764 1.00 85.94 84 ILE A CA 1
ATOM 640 C C . ILE A 1 84 ? -13.296 0.082 -1.919 1.00 85.94 84 ILE A C 1
ATOM 642 O O . ILE A 1 84 ? -14.147 0.062 -1.032 1.00 85.94 84 ILE A O 1
ATOM 646 N N . ASN A 1 85 ? -13.395 -0.680 -3.012 1.00 87.44 85 ASN A N 1
ATOM 647 C CA . ASN A 1 85 ? -14.533 -1.563 -3.272 1.00 87.44 85 ASN A CA 1
ATOM 648 C C . ASN A 1 85 ? -14.634 -2.721 -2.261 1.00 87.44 85 ASN A C 1
ATOM 650 O O . ASN A 1 85 ? -15.722 -3.223 -1.992 1.00 87.44 85 ASN A O 1
ATOM 654 N N . ARG A 1 86 ? -13.506 -3.130 -1.669 1.00 83.94 86 ARG A N 1
ATOM 655 C CA . ARG A 1 86 ? -13.443 -4.106 -0.567 1.00 83.94 86 ARG A CA 1
ATOM 656 C C . ARG A 1 86 ? -13.641 -3.476 0.819 1.00 83.94 86 ARG A C 1
ATOM 658 O O . ARG A 1 86 ? -13.571 -4.181 1.825 1.00 83.94 86 ARG A O 1
ATOM 665 N N . ASN A 1 87 ? -13.965 -2.181 0.863 1.00 82.94 87 ASN A N 1
ATOM 666 C CA . ASN A 1 87 ? -14.178 -1.388 2.071 1.00 82.94 87 ASN A CA 1
ATOM 667 C C . ASN A 1 87 ? -12.901 -1.173 2.909 1.00 82.94 87 ASN A C 1
ATOM 669 O O . ASN A 1 87 ? -12.992 -0.946 4.116 1.00 82.94 87 ASN A O 1
ATOM 673 N N . SER A 1 88 ? -11.733 -1.219 2.260 1.00 83.44 88 SER A N 1
ATOM 674 C CA . SER A 1 88 ? -10.424 -1.005 2.877 1.00 83.44 88 SER A CA 1
ATOM 675 C C . SER A 1 88 ? -9.806 0.328 2.471 1.00 83.44 88 SER A C 1
ATOM 677 O O . SER A 1 88 ? -9.118 0.465 1.454 1.00 83.44 88 SER A O 1
ATOM 679 N N . ILE A 1 89 ? -10.112 1.347 3.270 1.00 86.00 89 ILE A N 1
ATOM 680 C CA . ILE A 1 89 ? -9.787 2.745 2.983 1.00 86.00 89 ILE A CA 1
ATOM 681 C C . ILE A 1 89 ? -8.331 3.075 3.323 1.00 86.00 89 ILE A C 1
ATOM 683 O O . ILE A 1 89 ? -7.678 3.771 2.544 1.00 86.00 89 ILE A O 1
ATOM 687 N N . GLU A 1 90 ? -7.791 2.566 4.433 1.00 85.25 90 GLU A N 1
ATOM 688 C CA . GLU A 1 90 ? -6.388 2.781 4.809 1.00 85.25 90 GLU A CA 1
ATOM 689 C C . GLU A 1 90 ? -5.455 2.125 3.798 1.00 85.25 90 GLU A C 1
ATOM 691 O O . GLU A 1 90 ? -4.429 2.705 3.440 1.00 85.25 90 GLU A O 1
ATOM 696 N N . VAL A 1 91 ? -5.828 0.950 3.281 1.00 87.44 91 VAL A N 1
ATOM 697 C CA . VAL A 1 91 ? -5.104 0.299 2.180 1.00 87.44 91 VAL A CA 1
ATOM 698 C C . VAL A 1 91 ? -5.061 1.219 0.960 1.00 87.44 91 VAL A C 1
ATOM 700 O O . VAL A 1 91 ? -3.981 1.524 0.448 1.00 87.44 91 VAL A O 1
ATOM 703 N N . ALA A 1 92 ? -6.218 1.716 0.513 1.00 88.44 92 ALA A N 1
ATOM 704 C CA . ALA A 1 92 ? -6.304 2.619 -0.633 1.00 88.44 92 ALA A CA 1
ATOM 705 C C . ALA A 1 92 ? -5.494 3.908 -0.417 1.00 88.44 92 ALA A C 1
ATOM 707 O O . ALA A 1 92 ? -4.757 4.346 -1.307 1.00 88.44 92 ALA A O 1
ATOM 708 N N . ARG A 1 93 ? -5.569 4.488 0.785 1.00 87.19 93 ARG A N 1
ATOM 709 C CA . ARG A 1 93 ? -4.782 5.658 1.183 1.00 87.19 93 ARG A CA 1
ATOM 710 C C . ARG A 1 93 ? -3.291 5.365 1.119 1.00 87.19 93 ARG A C 1
ATOM 712 O O . ARG A 1 93 ? -2.553 6.143 0.518 1.00 87.19 93 ARG A O 1
ATOM 719 N N . ALA A 1 94 ? -2.840 4.251 1.692 1.00 87.81 94 ALA A N 1
ATOM 720 C CA . ALA A 1 94 ? -1.438 3.851 1.677 1.00 87.81 94 ALA A CA 1
ATOM 721 C C . ALA A 1 94 ? -0.921 3.697 0.241 1.00 87.81 94 ALA A C 1
ATOM 723 O O . ALA A 1 94 ? 0.185 4.154 -0.063 1.00 87.81 94 ALA A O 1
ATOM 724 N N . ILE A 1 95 ? -1.729 3.125 -0.659 1.00 88.06 95 ILE A N 1
ATOM 725 C CA . ILE A 1 95 ? -1.383 2.987 -2.079 1.00 88.06 95 ILE A CA 1
ATOM 726 C C . ILE A 1 95 ? -1.191 4.368 -2.706 1.00 88.06 95 ILE A C 1
ATOM 728 O O . ILE A 1 95 ? -0.131 4.647 -3.271 1.00 88.06 95 ILE A O 1
ATOM 732 N N . TYR A 1 96 ? -2.172 5.263 -2.561 1.00 87.38 96 TYR A N 1
ATOM 733 C CA . TYR A 1 96 ? -2.085 6.610 -3.121 1.00 87.38 96 TYR A CA 1
ATOM 734 C C . TYR A 1 96 ? -0.932 7.429 -2.534 1.00 87.38 96 TYR A C 1
ATOM 736 O O . TYR A 1 96 ? -0.260 8.138 -3.281 1.00 87.38 96 TYR A O 1
ATOM 744 N N . ASN A 1 97 ? -0.666 7.316 -1.232 1.00 87.12 97 ASN A N 1
ATOM 745 C CA . ASN A 1 97 ? 0.406 8.044 -0.555 1.00 87.12 97 ASN A CA 1
ATOM 746 C C . ASN A 1 97 ? 1.786 7.616 -1.090 1.00 87.12 97 ASN A C 1
ATOM 748 O O . ASN A 1 97 ? 2.586 8.442 -1.532 1.00 87.12 97 ASN A O 1
ATOM 752 N N . ASN A 1 98 ? 2.023 6.304 -1.190 1.00 85.75 98 ASN A N 1
ATOM 753 C CA . ASN A 1 98 ? 3.236 5.772 -1.814 1.00 85.75 98 ASN A CA 1
ATOM 754 C C . ASN A 1 98 ? 3.340 6.172 -3.295 1.00 85.75 98 ASN A C 1
ATOM 756 O O . ASN A 1 98 ? 4.410 6.576 -3.761 1.00 85.75 98 ASN A O 1
ATOM 760 N N . ALA A 1 99 ? 2.218 6.136 -4.016 1.00 85.38 99 ALA A N 1
ATOM 761 C CA . ALA A 1 99 ? 2.145 6.523 -5.414 1.00 85.38 99 ALA A CA 1
ATOM 762 C C . ALA A 1 99 ? 2.531 7.990 -5.646 1.00 85.38 99 ALA A C 1
ATOM 764 O O . ALA A 1 99 ? 3.329 8.276 -6.540 1.00 85.38 99 ALA A O 1
ATOM 765 N N . VAL A 1 100 ? 2.013 8.932 -4.849 1.00 85.56 100 VAL A N 1
ATOM 766 C CA . VAL A 1 100 ? 2.383 10.356 -4.958 1.00 85.56 100 VAL A CA 1
ATOM 767 C C . VAL A 1 100 ? 3.816 10.613 -4.502 1.00 85.56 100 VAL A C 1
ATOM 769 O O . VAL A 1 100 ? 4.485 11.471 -5.078 1.00 85.56 100 VAL A O 1
ATOM 772 N N . MET A 1 101 ? 4.322 9.849 -3.526 1.00 82.50 101 MET A N 1
ATOM 773 C CA . MET A 1 101 ? 5.720 9.931 -3.100 1.00 82.50 101 MET A CA 1
ATOM 774 C C . MET A 1 101 ? 6.689 9.489 -4.200 1.00 82.50 101 MET A C 1
ATOM 776 O O . MET A 1 101 ? 7.771 10.065 -4.313 1.00 82.50 101 MET A O 1
ATOM 780 N N . HIS A 1 102 ? 6.315 8.495 -5.009 1.00 80.00 102 HIS A N 1
ATOM 781 C CA . HIS A 1 102 ? 7.117 8.030 -6.146 1.00 80.00 102 HIS A CA 1
ATOM 782 C C . HIS A 1 102 ? 6.925 8.914 -7.381 1.00 80.00 102 HIS A C 1
ATOM 784 O O . HIS A 1 102 ? 7.891 9.325 -8.019 1.00 80.00 102 HIS A O 1
ATOM 790 N N . LEU A 1 103 ? 5.681 9.273 -7.695 1.00 78.69 103 LEU A N 1
ATOM 791 C CA . LEU A 1 103 ? 5.305 10.066 -8.864 1.00 78.69 103 LEU A CA 1
ATOM 792 C C . LEU A 1 103 ? 4.959 11.507 -8.481 1.00 78.69 103 LEU A C 1
ATOM 794 O O . LEU A 1 103 ? 3.899 12.030 -8.845 1.00 78.69 103 LEU A O 1
ATOM 798 N N . LYS A 1 104 ? 5.895 12.186 -7.804 1.00 72.31 104 LYS A N 1
ATOM 799 C CA . LYS A 1 104 ? 5.723 13.566 -7.304 1.00 72.31 104 LYS A CA 1
ATOM 800 C C . LYS A 1 104 ? 5.287 14.569 -8.383 1.00 72.31 104 LYS A C 1
ATOM 802 O O . LYS A 1 104 ? 4.638 15.559 -8.072 1.00 72.31 104 LYS A O 1
ATOM 807 N N . GLY A 1 105 ? 5.584 14.302 -9.658 1.00 68.81 105 GLY A N 1
ATOM 808 C CA . GLY A 1 105 ? 5.222 15.164 -10.791 1.00 68.81 105 GLY A CA 1
ATOM 809 C C . GLY A 1 105 ? 3.792 15.010 -11.338 1.00 68.81 105 GLY A C 1
ATOM 810 O O . GLY A 1 105 ? 3.403 15.762 -12.231 1.00 68.81 105 GLY A O 1
ATOM 811 N N . LYS A 1 106 ? 2.983 14.047 -10.866 1.00 72.62 106 LYS A N 1
ATOM 812 C CA . LYS A 1 106 ? 1.651 13.767 -11.441 1.00 72.62 106 LYS A CA 1
ATOM 813 C C . LYS A 1 106 ? 0.515 14.285 -10.557 1.00 72.62 106 LYS A C 1
ATOM 815 O O . LYS A 1 106 ? -0.018 13.559 -9.723 1.00 72.62 106 LYS A O 1
ATOM 820 N N . LYS A 1 107 ? 0.036 15.498 -10.861 1.00 76.19 107 LYS A N 1
ATOM 821 C CA . LYS A 1 107 ? -1.133 16.137 -10.211 1.00 76.19 107 LYS A CA 1
ATOM 822 C C . LYS A 1 107 ? -2.384 15.246 -10.128 1.00 76.19 107 LYS A C 1
ATOM 824 O O . LYS A 1 107 ? -3.145 15.354 -9.179 1.00 76.19 107 LYS A O 1
ATOM 829 N N . GLY A 1 108 ? -2.591 14.342 -11.089 1.00 78.88 108 GLY A N 1
ATOM 830 C CA . GLY A 1 108 ? -3.761 13.454 -11.097 1.00 78.88 108 GLY A CA 1
ATOM 831 C C . GLY A 1 108 ? -3.812 12.435 -9.949 1.00 78.88 108 GLY A C 1
ATOM 832 O O . GLY A 1 108 ? -4.907 12.057 -9.554 1.00 78.88 108 GLY A O 1
ATOM 833 N N . LEU A 1 109 ? -2.665 11.996 -9.412 1.00 82.38 109 LEU A N 1
ATOM 834 C CA . LEU A 1 109 ? -2.638 11.109 -8.237 1.00 82.38 109 LEU A CA 1
ATOM 835 C C . LEU A 1 109 ? -2.940 11.885 -6.954 1.00 82.38 109 LEU A C 1
ATOM 837 O O . LEU A 1 109 ? -3.718 11.421 -6.131 1.00 82.38 109 LEU A O 1
ATOM 841 N N . TRP A 1 110 ? -2.392 13.096 -6.837 1.00 84.44 110 TRP A N 1
ATOM 842 C CA . TRP A 1 110 ? -2.687 14.013 -5.736 1.00 84.44 110 TRP A CA 1
ATOM 843 C C . TRP A 1 110 ? -4.168 14.372 -5.667 1.00 84.44 110 TRP A C 1
ATOM 845 O O . TRP A 1 110 ? -4.738 14.377 -4.584 1.00 84.44 110 TRP A O 1
ATOM 855 N N . LEU A 1 111 ? -4.798 14.622 -6.819 1.00 84.69 111 LEU A N 1
ATOM 856 C CA . LEU A 1 111 ? -6.233 14.885 -6.875 1.00 84.69 111 LEU A CA 1
ATOM 857 C C . LEU A 1 111 ? -7.033 13.678 -6.371 1.00 84.69 111 LEU A C 1
ATOM 859 O O . LEU A 1 111 ? -7.896 13.849 -5.525 1.00 84.69 111 LEU A O 1
ATOM 863 N N . ARG A 1 112 ? -6.693 12.463 -6.821 1.00 83.38 112 ARG A N 1
ATOM 864 C CA . ARG A 1 112 ? -7.331 11.219 -6.356 1.00 83.38 112 ARG A CA 1
ATOM 865 C C . ARG A 1 112 ? -7.190 11.019 -4.848 1.00 83.38 112 ARG A C 1
ATOM 867 O O . ARG A 1 112 ? -8.165 10.671 -4.196 1.00 83.38 112 ARG A O 1
ATOM 874 N N . LEU A 1 113 ? -5.990 11.249 -4.311 1.00 84.25 113 LEU A N 1
ATOM 875 C CA . LEU A 1 113 ? -5.735 11.174 -2.874 1.00 84.25 113 LEU A CA 1
ATOM 876 C C . LEU A 1 113 ? -6.588 12.204 -2.123 1.00 84.25 113 LEU A C 1
ATOM 878 O O . LEU A 1 113 ? -7.249 11.852 -1.159 1.00 84.25 113 LEU A O 1
ATOM 882 N N . ALA A 1 114 ? -6.648 13.449 -2.599 1.00 84.69 114 ALA A N 1
ATOM 883 C CA . ALA A 1 114 ? -7.488 14.482 -1.996 1.00 84.69 114 ALA A CA 1
ATOM 884 C C . ALA A 1 114 ? -8.991 14.151 -2.080 1.00 84.69 114 ALA A C 1
ATOM 886 O O . ALA A 1 114 ? -9.724 14.393 -1.124 1.00 84.69 114 ALA A O 1
ATOM 887 N N . GLU A 1 115 ? -9.461 13.574 -3.191 1.00 84.12 115 GLU A N 1
ATOM 888 C CA . GLU A 1 115 ? -10.838 13.081 -3.335 1.00 84.12 115 GLU A CA 1
ATOM 889 C C . GLU A 1 115 ? -11.132 11.948 -2.342 1.00 84.12 115 GLU A C 1
ATOM 891 O O . GLU A 1 115 ? -12.207 11.923 -1.742 1.00 84.12 115 GLU A O 1
ATOM 896 N N . LEU A 1 116 ? -10.177 11.031 -2.147 1.00 83.06 116 LEU A N 1
ATOM 897 C CA . LEU A 1 116 ? -10.271 9.954 -1.163 1.00 83.06 116 LEU A CA 1
ATOM 898 C C . LEU A 1 116 ? -10.368 10.523 0.257 1.00 83.06 116 LEU A C 1
ATOM 900 O O . LEU A 1 116 ? -11.308 10.181 0.967 1.00 83.06 116 LEU A O 1
ATOM 904 N N . GLU A 1 117 ? -9.473 11.438 0.639 1.00 82.31 117 GLU A N 1
ATOM 905 C CA . GLU A 1 117 ? -9.523 12.118 1.941 1.00 82.31 117 GLU A CA 1
ATOM 906 C C . GLU A 1 117 ? -10.806 12.939 2.111 1.00 82.31 117 GLU A C 1
ATOM 908 O O . GLU A 1 117 ? -11.344 13.038 3.201 1.00 82.31 117 GLU A O 1
ATOM 913 N N . THR A 1 118 ? -11.361 13.500 1.041 1.00 82.00 118 THR A N 1
ATOM 914 C CA . THR A 1 118 ? -12.632 14.232 1.134 1.00 82.00 118 THR A CA 1
ATOM 915 C C . THR A 1 118 ? -13.812 13.286 1.374 1.00 82.00 118 THR A C 1
ATOM 917 O O . THR A 1 118 ? -14.749 13.634 2.087 1.00 82.00 118 THR A O 1
ATOM 920 N N . LYS A 1 119 ? -13.796 12.091 0.769 1.00 77.00 119 LYS A N 1
ATOM 921 C CA . LYS A 1 119 ? -14.876 11.100 0.903 1.00 77.00 119 LYS A CA 1
ATOM 922 C C . LYS A 1 119 ? -14.791 10.273 2.181 1.00 77.00 119 LYS A C 1
ATOM 924 O O . LYS A 1 119 ? -15.826 9.922 2.738 1.00 77.00 119 LYS A O 1
ATOM 929 N N . TYR A 1 120 ? -13.578 9.926 2.592 1.00 74.75 120 TYR A N 1
ATOM 930 C CA . TYR A 1 120 ? -13.319 8.967 3.661 1.00 74.75 120 TYR A CA 1
ATOM 931 C C . TYR A 1 120 ? -12.401 9.503 4.762 1.00 74.75 120 TYR A C 1
ATOM 933 O O . TYR A 1 120 ? -12.196 8.817 5.762 1.00 74.75 120 TYR A O 1
ATOM 941 N N . GLY A 1 121 ? -11.848 10.706 4.611 1.00 58.59 121 GLY A N 1
ATOM 942 C CA . GLY A 1 121 ? -11.041 11.342 5.644 1.00 58.59 121 GLY A CA 1
ATOM 943 C C . GLY A 1 121 ? -11.922 11.760 6.809 1.00 58.59 121 GLY A C 1
ATOM 944 O O . GLY A 1 121 ? -12.519 12.833 6.819 1.00 58.59 121 GLY A O 1
ATOM 945 N N . ASN A 1 122 ? -11.987 10.896 7.816 1.00 46.16 122 ASN A N 1
ATOM 946 C CA . ASN A 1 122 ? -12.287 11.332 9.166 1.00 46.16 122 ASN A CA 1
ATOM 947 C C . ASN A 1 122 ? -11.034 11.983 9.760 1.00 46.16 122 ASN A C 1
ATOM 949 O O . ASN A 1 122 ? -9.910 11.543 9.517 1.00 46.16 122 ASN A O 1
ATOM 953 N N . ALA A 1 123 ? -11.245 13.036 10.549 1.00 45.03 123 ALA A N 1
ATOM 954 C CA . ALA A 1 123 ? -10.206 13.886 11.130 1.00 45.03 123 ALA A CA 1
ATOM 955 C C . ALA A 1 123 ? -9.171 13.146 12.009 1.00 45.03 123 ALA A C 1
ATOM 957 O O . ALA A 1 123 ? -8.138 13.721 12.332 1.00 45.03 123 ALA A O 1
ATOM 958 N N . GLU A 1 124 ? -9.408 11.880 12.362 1.00 44.72 124 GLU A N 1
ATOM 959 C CA . GLU A 1 124 ? -8.486 11.038 13.140 1.00 44.72 124 GLU A CA 1
ATOM 960 C C . GLU A 1 124 ? -7.320 10.468 12.320 1.00 44.72 124 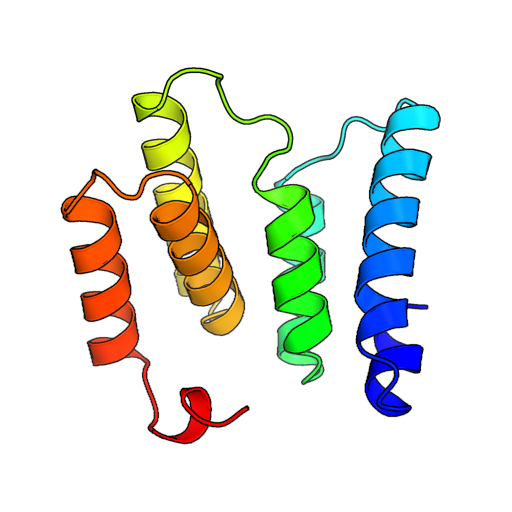GLU A C 1
ATOM 962 O O . GLU A 1 124 ? -6.298 10.092 12.881 1.00 44.72 124 GLU A O 1
ATOM 967 N N . SER A 1 125 ? -7.412 10.434 10.988 1.00 44.78 125 SER A N 1
ATOM 968 C CA . SER A 1 125 ? -6.337 9.890 10.146 1.00 44.78 125 SER A CA 1
ATOM 969 C C . SER A 1 125 ? -5.118 10.811 9.992 1.00 44.78 125 SER A C 1
ATOM 971 O O . SER A 1 125 ? -4.137 10.425 9.356 1.00 44.78 125 SER A O 1
ATOM 973 N N . LEU A 1 126 ? -5.187 12.036 10.525 1.00 40.56 126 LEU A N 1
ATOM 974 C CA . LEU A 1 126 ? -4.124 13.039 10.423 1.00 40.56 126 LEU A CA 1
ATOM 975 C C . LEU A 1 126 ? -3.176 13.054 11.639 1.00 40.56 126 LEU A C 1
ATOM 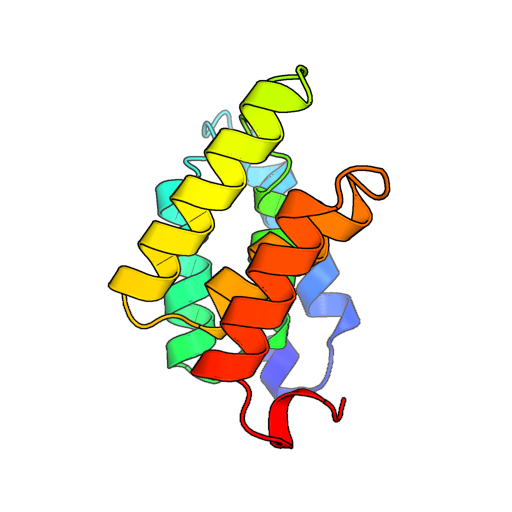977 O O . LEU A 1 126 ? -2.212 13.815 11.619 1.00 40.56 126 LEU A O 1
ATOM 981 N N . ASP A 1 127 ? -3.416 12.234 12.668 1.00 32.91 127 ASP A N 1
ATOM 982 C CA . ASP A 1 127 ? -2.648 12.259 13.922 1.00 32.91 127 ASP A CA 1
ATOM 983 C C . ASP A 1 127 ? -2.023 10.884 14.239 1.00 32.91 127 ASP A C 1
ATOM 985 O O . ASP A 1 127 ? -2.614 10.056 14.935 1.00 32.91 127 ASP A O 1
ATOM 989 N N . ASN A 1 128 ? -0.852 10.611 13.634 1.00 33.94 128 ASN A N 1
ATOM 990 C CA . ASN A 1 128 ? 0.309 9.898 14.222 1.00 33.94 128 ASN A CA 1
ATOM 991 C C . ASN A 1 128 ? 1.415 9.591 13.200 1.00 33.94 128 ASN A C 1
ATOM 993 O O . ASN A 1 128 ? 1.306 8.584 12.448 1.00 33.94 128 ASN A O 1
#

Sequence (128 aa):
AAKLEETQGNEKMVELILTRAIDSLAANGVTPDRDMWLKQAEEAEKTGFIKTCQAIIKVTIKVGVDEDVKGMKQNWIQDADAAINRNSIEVARAIYNNAVMHLKGKKGLWLRLAELETKYGNAESLDN

Organism: NCBI:txid1628268

InterPro domains:
  IPR003107 HAT (Half-A-TPR) repeat [SM00386] (9-46)
  IPR003107 HAT (Half-A-TPR) repeat [SM00386] (87-119)
  IPR011990 Tetratricopeptide-like helical domain superfamily [G3DSA:1.25.40.10] (1-128)
  IPR011990 Tetratricopeptide-like helical domain superfamily [SSF48452] (2-126)

Secondary structure (DSSP, 8-state):
-HHHHHTTT-HHHHHHHHHHHHHHHHHTT----HHHHHHHHHHHHHTT-HHHHHHHHHHHTTTT--SSHHHHHHHHHHHHHHHHHTT-HHHHHHHHHHHHHH-TT-HHHHHHHHHHHHHH--GGGG--

pLDDT: mean 76.43, std 11.51, range [32.91, 88.44]